Protein AF-A0A239I130-F1 (afdb_monomer)

Structure (mmCIF, N/CA/C/O backbone):
data_AF-A0A239I130-F1
#
_entry.id   AF-A0A239I130-F1
#
loop_
_atom_site.group_PDB
_atom_site.id
_atom_site.type_symbol
_atom_site.label_atom_id
_atom_site.label_alt_id
_atom_site.label_comp_id
_atom_site.label_asym_id
_atom_site.label_entity_id
_atom_site.label_seq_id
_atom_site.pdbx_PDB_ins_code
_atom_site.Cartn_x
_atom_site.Cartn_y
_atom_site.Cartn_z
_atom_site.occupancy
_atom_site.B_iso_or_equiv
_atom_site.auth_seq_id
_atom_site.auth_comp_id
_atom_site.auth_asym_id
_atom_site.auth_atom_id
_atom_site.pdbx_PDB_model_num
ATOM 1 N N . MET A 1 1 ? 22.645 11.534 1.381 1.00 53.59 1 MET A N 1
ATOM 2 C CA . MET A 1 1 ? 21.692 10.422 1.161 1.00 53.59 1 MET A CA 1
ATOM 3 C C . MET A 1 1 ? 20.458 11.003 0.489 1.00 53.59 1 MET A C 1
ATOM 5 O O . MET A 1 1 ? 20.024 12.063 0.916 1.00 53.59 1 MET A O 1
ATOM 9 N N . ASN A 1 2 ? 19.980 10.418 -0.612 1.00 70.31 2 ASN A N 1
ATOM 10 C CA . ASN A 1 2 ? 18.969 11.051 -1.466 1.00 70.31 2 ASN A CA 1
ATOM 11 C C . ASN A 1 2 ? 17.551 10.712 -0.957 1.00 70.31 2 ASN A C 1
ATOM 13 O O . ASN A 1 2 ? 17.207 9.535 -0.879 1.00 70.31 2 ASN A O 1
ATOM 17 N N . LEU A 1 3 ? 16.760 11.720 -0.575 1.00 64.44 3 LEU A N 1
ATOM 18 C CA . LEU A 1 3 ? 15.437 11.567 0.066 1.00 64.44 3 LEU A CA 1
ATOM 19 C C . LEU A 1 3 ? 14.410 10.833 -0.811 1.00 64.44 3 LEU A C 1
ATOM 21 O O . LEU A 1 3 ? 13.478 10.216 -0.303 1.00 64.44 3 LEU A O 1
ATOM 25 N N . GLU A 1 4 ? 14.568 10.890 -2.130 1.00 67.69 4 GLU A N 1
ATOM 26 C CA . GLU A 1 4 ? 13.743 10.131 -3.078 1.00 67.69 4 GLU A CA 1
ATOM 27 C C . GLU A 1 4 ? 14.045 8.633 -3.022 1.00 67.69 4 GLU A C 1
ATOM 29 O O . GLU A 1 4 ? 13.128 7.828 -2.923 1.00 67.69 4 GLU A O 1
ATOM 34 N N . LYS A 1 5 ? 15.329 8.260 -2.951 1.00 68.00 5 LYS A N 1
ATOM 35 C CA . LYS A 1 5 ? 15.738 6.853 -2.818 1.00 68.00 5 LYS A CA 1
ATOM 36 C C . LYS A 1 5 ? 15.285 6.239 -1.494 1.00 68.00 5 LYS A C 1
ATOM 38 O O . LYS A 1 5 ? 14.999 5.047 -1.444 1.00 68.00 5 LYS A O 1
ATOM 43 N N . LEU A 1 6 ? 15.230 7.041 -0.427 1.00 67.50 6 LEU A N 1
ATOM 44 C CA . LEU A 1 6 ? 14.730 6.584 0.870 1.00 67.50 6 LEU A CA 1
ATOM 45 C C . LEU A 1 6 ? 13.241 6.221 0.782 1.00 67.50 6 LEU A C 1
ATOM 47 O O . LEU A 1 6 ? 12.861 5.116 1.157 1.00 67.50 6 LEU A O 1
ATOM 51 N N . ARG A 1 7 ? 12.442 7.118 0.190 1.00 73.50 7 ARG A N 1
ATOM 52 C CA . ARG A 1 7 ? 10.997 6.935 0.005 1.00 73.50 7 ARG A CA 1
ATOM 53 C C . ARG A 1 7 ? 10.666 5.755 -0.902 1.00 73.50 7 ARG A C 1
ATOM 55 O O . ARG A 1 7 ? 9.820 4.950 -0.538 1.00 73.50 7 ARG A O 1
ATOM 62 N N . ASP A 1 8 ? 11.376 5.590 -2.017 1.00 75.38 8 ASP A N 1
ATOM 63 C CA . ASP A 1 8 ? 11.195 4.419 -2.890 1.00 75.38 8 ASP A CA 1
ATOM 64 C C . ASP A 1 8 ? 11.465 3.105 -2.145 1.00 75.38 8 ASP A C 1
ATOM 66 O O . ASP A 1 8 ? 10.733 2.128 -2.297 1.00 75.38 8 ASP A O 1
ATOM 70 N N . THR A 1 9 ? 12.483 3.084 -1.282 1.00 75.88 9 THR A N 1
ATOM 71 C CA . THR A 1 9 ? 12.810 1.890 -0.490 1.00 75.88 9 THR A CA 1
ATOM 72 C C . THR A 1 9 ? 11.715 1.576 0.538 1.00 75.88 9 THR A C 1
ATOM 74 O O . THR A 1 9 ? 11.400 0.408 0.771 1.00 75.88 9 THR A O 1
ATOM 77 N N . GLU A 1 10 ? 11.115 2.598 1.150 1.00 75.81 10 GLU A N 1
ATOM 78 C CA . GLU A 1 10 ? 9.993 2.454 2.089 1.00 75.81 10 GLU A CA 1
ATOM 79 C C . GLU A 1 10 ? 8.706 1.997 1.386 1.00 75.81 10 GLU A C 1
ATOM 81 O O . GLU A 1 10 ? 7.997 1.125 1.896 1.00 75.81 10 GLU A O 1
ATOM 86 N N . TYR A 1 11 ? 8.437 2.510 0.182 1.00 72.62 11 TYR A N 1
ATOM 87 C CA . TYR A 1 11 ? 7.292 2.099 -0.630 1.00 72.62 11 TYR A CA 1
ATOM 88 C C . TYR A 1 11 ? 7.391 0.639 -1.066 1.00 72.62 11 TYR A C 1
ATOM 90 O O . TYR A 1 11 ? 6.4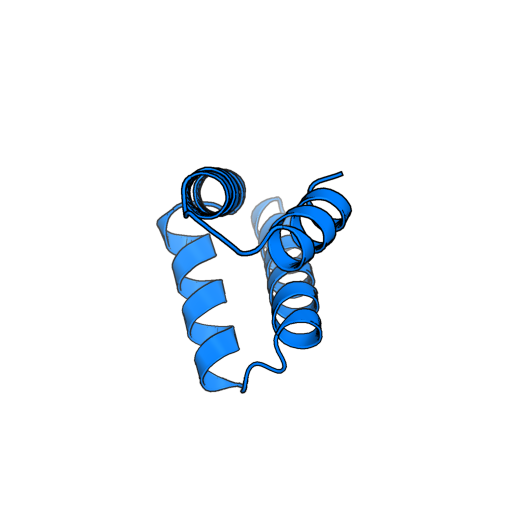21 -0.102 -0.909 1.00 72.62 11 TYR A O 1
ATOM 98 N N . ILE A 1 12 ? 8.562 0.190 -1.527 1.00 76.88 12 ILE A N 1
ATOM 99 C CA . ILE A 1 12 ? 8.786 -1.213 -1.907 1.00 76.88 12 ILE A CA 1
ATOM 100 C C . ILE A 1 12 ? 8.533 -2.154 -0.719 1.00 76.88 12 ILE A C 1
ATOM 102 O O . ILE A 1 12 ? 7.882 -3.187 -0.881 1.00 76.88 12 ILE A O 1
ATOM 106 N N . LYS A 1 13 ? 8.987 -1.787 0.486 1.00 75.25 13 LYS A N 1
ATOM 107 C CA . LYS A 1 13 ? 8.760 -2.589 1.700 1.00 75.25 13 LYS A CA 1
ATOM 108 C C . LYS A 1 13 ? 7.277 -2.703 2.059 1.00 75.25 13 LYS A C 1
ATOM 110 O O . LYS A 1 13 ? 6.814 -3.796 2.370 1.00 75.25 13 LYS A O 1
ATOM 115 N N . CYS A 1 14 ? 6.524 -1.606 1.973 1.00 70.81 14 CYS A N 1
ATOM 116 C CA . CYS A 1 14 ? 5.094 -1.618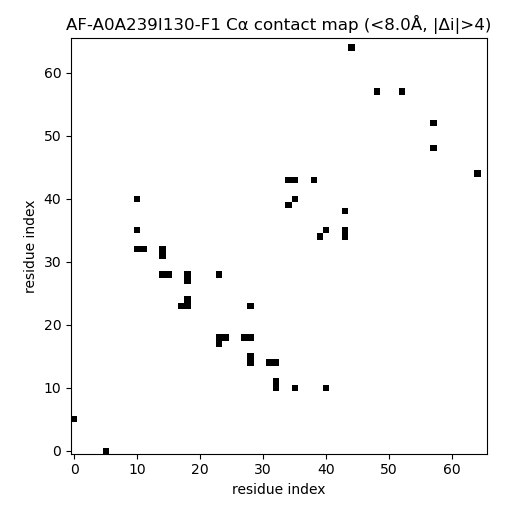 2.291 1.00 70.81 14 CYS A CA 1
ATOM 117 C C . CYS A 1 14 ? 4.262 -2.384 1.254 1.00 70.81 14 CYS A C 1
ATOM 119 O O . CYS A 1 14 ? 3.335 -3.099 1.626 1.00 70.81 14 CYS A O 1
ATOM 121 N N . VAL A 1 15 ? 4.608 -2.288 -0.034 1.00 69.00 15 VAL A N 1
ATOM 122 C CA . VAL A 1 15 ? 3.973 -3.095 -1.093 1.00 69.00 15 VAL A CA 1
ATOM 123 C C . VAL A 1 15 ? 4.230 -4.585 -0.867 1.00 69.00 15 VAL A C 1
ATOM 125 O O . VAL A 1 15 ? 3.311 -5.386 -1.018 1.00 69.00 15 VAL A O 1
ATOM 128 N N . GLY A 1 16 ? 5.454 -4.957 -0.474 1.00 65.81 16 GLY A N 1
ATOM 129 C CA . GLY A 1 16 ? 5.800 -6.337 -0.127 1.00 65.81 16 GLY A CA 1
ATOM 130 C C . GLY A 1 16 ? 4.952 -6.883 1.023 1.00 65.81 16 GLY A C 1
ATOM 131 O O . GLY A 1 16 ? 4.327 -7.928 0.866 1.00 65.81 16 GLY A O 1
ATOM 132 N N . LEU A 1 17 ? 4.856 -6.135 2.127 1.00 66.62 17 LEU A N 1
ATOM 133 C CA . LEU A 1 17 ? 4.059 -6.513 3.302 1.00 66.62 17 LEU A CA 1
ATOM 134 C C . LEU A 1 17 ? 2.565 -6.637 2.992 1.00 66.62 17 LEU A C 1
ATOM 136 O O . LEU A 1 17 ? 1.928 -7.606 3.397 1.00 66.62 17 LEU A O 1
ATOM 140 N N . LEU A 1 18 ? 1.998 -5.685 2.244 1.00 66.38 18 LEU A N 1
ATOM 141 C CA . LEU A 1 18 ? 0.600 -5.773 1.823 1.00 66.38 18 LEU A CA 1
ATOM 142 C C . LEU A 1 18 ? 0.368 -7.004 0.955 1.00 66.38 18 LEU A C 1
ATOM 144 O O . LEU A 1 18 ? -0.597 -7.722 1.169 1.00 66.38 18 LEU A O 1
ATOM 148 N N . ALA A 1 19 ? 1.261 -7.290 0.014 1.00 65.06 19 ALA A N 1
ATOM 149 C CA . ALA A 1 19 ? 1.083 -8.429 -0.866 1.00 65.06 19 ALA A CA 1
ATOM 150 C C . ALA A 1 19 ? 1.294 -9.790 -0.193 1.00 65.06 19 ALA A C 1
ATOM 152 O O . ALA A 1 19 ? 0.688 -10.759 -0.635 1.00 65.06 19 ALA A O 1
ATOM 153 N N . GLU A 1 20 ? 2.102 -9.870 0.867 1.00 57.66 20 GLU A N 1
ATOM 154 C CA . GLU A 1 20 ? 2.195 -11.059 1.727 1.00 57.66 20 GLU A CA 1
ATOM 155 C C . GLU A 1 20 ? 0.925 -11.274 2.565 1.00 57.66 20 GLU A C 1
ATOM 157 O O . GLU A 1 20 ? 0.535 -12.412 2.807 1.00 57.66 20 GLU A O 1
ATOM 162 N N . LEU A 1 21 ? 0.240 -10.202 2.976 1.00 56.16 21 LEU A N 1
ATOM 163 C CA . LEU A 1 21 ? -0.963 -10.291 3.812 1.00 56.16 21 LEU A CA 1
ATOM 164 C C . LEU A 1 21 ? -2.238 -10.685 3.060 1.00 56.16 21 LEU A C 1
ATOM 166 O O . LEU A 1 21 ? -3.164 -11.205 3.681 1.00 56.16 21 LEU A O 1
ATOM 170 N N . VAL A 1 22 ? -2.302 -10.419 1.754 1.00 62.31 22 VAL A N 1
ATOM 171 C CA . VAL A 1 22 ? -3.474 -10.709 0.901 1.00 62.31 22 VAL A CA 1
ATOM 172 C C . VAL A 1 22 ? -3.160 -11.638 -0.278 1.00 62.31 22 VAL A C 1
ATOM 174 O O . VAL A 1 22 ? -3.985 -11.770 -1.176 1.00 62.31 22 VAL A O 1
ATOM 177 N N . ASP A 1 23 ? -1.995 -12.296 -0.261 1.00 61.97 23 ASP A N 1
ATOM 178 C CA . ASP A 1 23 ? -1.529 -13.245 -1.291 1.00 61.97 23 ASP A CA 1
ATOM 179 C C . ASP A 1 23 ? -1.643 -12.675 -2.721 1.00 61.97 23 ASP A C 1
ATOM 181 O O . ASP A 1 23 ? -2.136 -13.299 -3.661 1.00 61.97 23 ASP A O 1
ATOM 185 N N . LEU A 1 24 ? -1.244 -11.407 -2.870 1.00 66.44 24 LEU A N 1
ATOM 186 C CA . LEU A 1 24 ? -1.407 -10.657 -4.113 1.00 66.44 24 LEU A CA 1
ATOM 187 C C . LEU A 1 24 ? -0.303 -11.001 -5.115 1.00 66.44 24 LEU A C 1
ATOM 189 O O . LEU A 1 24 ? 0.895 -10.929 -4.804 1.00 66.44 24 LEU A O 1
ATOM 193 N N . ASP A 1 25 ? -0.724 -11.295 -6.346 1.00 73.00 25 ASP A N 1
ATOM 194 C CA . ASP A 1 25 ? 0.162 -11.542 -7.479 1.00 73.00 25 ASP A CA 1
ATOM 195 C C . ASP A 1 25 ? 1.010 -10.307 -7.862 1.00 73.00 25 ASP A C 1
ATOM 197 O O . ASP A 1 25 ? 0.853 -9.193 -7.347 1.00 73.00 25 ASP A O 1
ATOM 201 N N . ALA A 1 26 ? 1.973 -10.510 -8.764 1.00 73.31 26 ALA A N 1
ATOM 202 C CA . ALA A 1 26 ? 2.909 -9.466 -9.182 1.00 73.31 26 ALA A CA 1
ATOM 203 C C . ALA A 1 26 ? 2.221 -8.247 -9.831 1.00 73.31 26 ALA A C 1
ATOM 205 O O . ALA A 1 26 ? 2.715 -7.127 -9.689 1.00 73.31 26 ALA A O 1
ATOM 206 N N . ASP A 1 27 ? 1.079 -8.444 -10.492 1.00 74.06 27 ASP A N 1
ATOM 207 C CA . ASP A 1 27 ? 0.327 -7.377 -11.159 1.00 74.06 27 ASP A CA 1
ATOM 208 C C . ASP A 1 27 ? -0.427 -6.515 -10.131 1.00 74.06 27 ASP A C 1
ATOM 210 O O . ASP A 1 27 ? -0.424 -5.280 -10.189 1.00 74.06 27 ASP A O 1
ATOM 214 N N . ALA A 1 28 ? -0.997 -7.152 -9.107 1.00 72.25 28 ALA A N 1
ATOM 215 C CA . ALA A 1 28 ? -1.597 -6.469 -7.969 1.00 72.25 28 ALA A CA 1
ATOM 216 C C . ALA A 1 28 ? -0.559 -5.677 -7.148 1.00 72.25 28 ALA A C 1
ATOM 218 O O . ALA A 1 28 ? -0.830 -4.540 -6.751 1.00 72.25 28 ALA A O 1
ATOM 219 N N . ARG A 1 29 ? 0.659 -6.211 -6.967 1.00 73.31 29 ARG A N 1
ATOM 220 C CA . ARG A 1 29 ? 1.786 -5.484 -6.343 1.00 73.31 29 ARG A CA 1
ATOM 221 C C . ARG A 1 29 ? 2.136 -4.202 -7.098 1.00 73.31 29 ARG A C 1
ATOM 223 O O . ARG A 1 29 ? 2.275 -3.144 -6.481 1.00 73.31 29 ARG A O 1
ATOM 230 N N . GLU A 1 30 ? 2.249 -4.267 -8.424 1.00 78.88 30 GLU A N 1
ATOM 231 C CA . GLU A 1 30 ? 2.586 -3.099 -9.245 1.00 78.88 30 GLU A CA 1
ATOM 232 C C . GLU A 1 30 ? 1.488 -2.023 -9.193 1.00 78.88 30 GLU A C 1
ATOM 234 O O . GLU A 1 30 ? 1.785 -0.827 -9.095 1.00 78.88 30 GLU A O 1
ATOM 239 N N . LYS A 1 31 ? 0.212 -2.429 -9.190 1.00 76.56 31 LYS A N 1
ATOM 240 C CA . LYS A 1 31 ? -0.931 -1.511 -9.051 1.00 76.56 31 LYS A CA 1
ATOM 241 C C . LYS A 1 31 ? -0.917 -0.768 -7.715 1.00 76.56 31 LYS A C 1
ATOM 243 O O . LYS A 1 31 ? -1.123 0.446 -7.702 1.00 76.56 31 LYS A O 1
ATOM 248 N N . ILE A 1 32 ? -0.621 -1.454 -6.609 1.00 75.94 32 ILE A N 1
ATOM 249 C CA . ILE A 1 32 ? -0.502 -0.816 -5.287 1.00 75.94 32 ILE A CA 1
ATOM 250 C C . ILE A 1 32 ? 0.680 0.158 -5.266 1.00 75.94 32 ILE A C 1
AT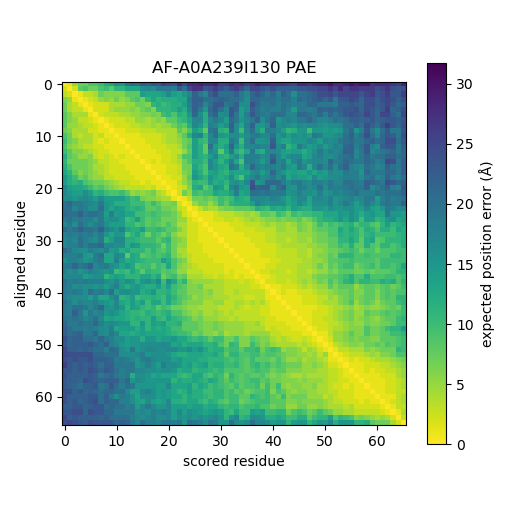OM 252 O O . ILE A 1 32 ? 0.527 1.286 -4.800 1.00 75.94 32 ILE A O 1
ATOM 256 N N . HIS A 1 33 ? 1.829 -0.221 -5.835 1.00 77.62 33 HIS A N 1
ATOM 257 C CA . HIS A 1 33 ? 2.991 0.665 -5.922 1.00 77.62 33 HIS A CA 1
ATOM 258 C C . HIS A 1 33 ? 2.683 1.957 -6.696 1.00 77.62 33 HIS A C 1
ATOM 260 O O . HIS A 1 33 ? 2.972 3.052 -6.213 1.00 77.62 33 HIS A O 1
ATOM 266 N N . LYS A 1 34 ? 2.022 1.854 -7.858 1.00 79.06 34 LYS A N 1
ATOM 267 C CA . LYS A 1 34 ? 1.568 3.027 -8.627 1.00 79.06 34 LYS A CA 1
ATOM 268 C C . LYS A 1 34 ? 0.586 3.886 -7.831 1.00 79.06 34 LYS A C 1
ATOM 270 O O . LYS A 1 34 ? 0.665 5.110 -7.891 1.00 79.06 34 LYS A O 1
ATOM 275 N N . CYS A 1 35 ? -0.292 3.258 -7.049 1.00 72.75 35 CYS A N 1
ATOM 276 C CA . CYS A 1 35 ? -1.217 3.962 -6.166 1.00 72.75 35 CYS A CA 1
ATOM 277 C C . CYS A 1 35 ? -0.459 4.760 -5.088 1.00 72.75 35 CYS A C 1
ATOM 279 O O . CYS A 1 35 ? -0.710 5.949 -4.896 1.00 72.75 35 CYS A O 1
ATOM 281 N N . PHE A 1 36 ? 0.553 4.167 -4.448 1.00 79.25 36 PHE A N 1
ATOM 282 C CA . PHE A 1 36 ? 1.412 4.884 -3.496 1.00 79.25 36 PHE A CA 1
ATOM 283 C C . PHE A 1 36 ? 2.135 6.062 -4.139 1.00 79.25 36 PHE A C 1
ATOM 285 O O . PHE A 1 36 ? 2.190 7.136 -3.541 1.00 79.25 36 PHE A O 1
ATOM 292 N N . GLN A 1 37 ? 2.647 5.888 -5.357 1.00 77.75 37 GLN A N 1
ATOM 293 C CA . GLN A 1 37 ? 3.292 6.968 -6.099 1.00 77.75 37 GLN A CA 1
ATOM 294 C C . GLN A 1 37 ? 2.315 8.105 -6.437 1.00 77.75 37 GLN A C 1
ATOM 296 O O . GLN A 1 37 ? 2.716 9.266 -6.409 1.00 77.75 37 GLN A O 1
ATOM 301 N N . SER A 1 38 ? 1.041 7.803 -6.720 1.00 76.88 38 SER A N 1
ATOM 302 C CA . SER A 1 38 ? 0.054 8.816 -7.114 1.00 76.88 38 SER A CA 1
ATOM 303 C C . SER A 1 38 ? -0.560 9.593 -5.947 1.00 76.88 38 SER A C 1
ATOM 305 O O . SER A 1 38 ? -0.798 10.788 -6.091 1.00 76.88 38 SER A O 1
ATOM 307 N N . MET A 1 39 ? -0.849 8.946 -4.809 1.00 79.44 39 MET A N 1
ATOM 308 C CA . MET A 1 39 ? -1.547 9.595 -3.678 1.00 79.44 39 MET A CA 1
ATOM 309 C C . MET A 1 39 ? -0.718 9.715 -2.395 1.00 79.44 39 MET A C 1
ATOM 311 O O . MET A 1 39 ? -1.103 10.447 -1.481 1.00 79.44 39 MET A O 1
ATOM 315 N N . GLY A 1 40 ? 0.426 9.033 -2.322 1.00 75.44 40 GLY A N 1
ATOM 316 C CA . GLY A 1 40 ? 1.231 8.922 -1.114 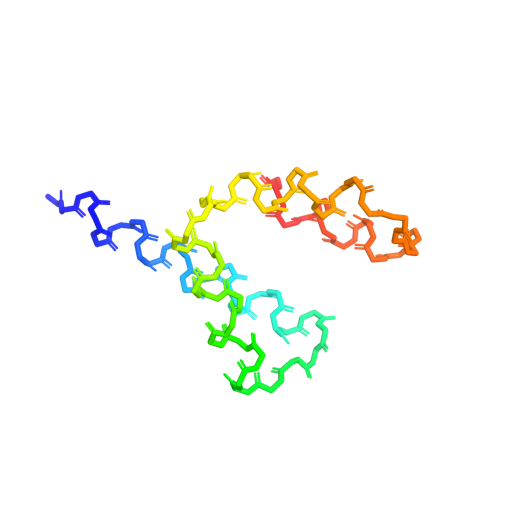1.00 75.44 40 GLY A CA 1
ATOM 317 C C . GLY A 1 40 ? 0.691 7.865 -0.149 1.00 75.44 40 GLY A C 1
ATOM 318 O O . GLY A 1 40 ? -0.514 7.673 0.010 1.00 75.44 40 GLY A O 1
ATOM 319 N N . ILE A 1 41 ? 1.608 7.192 0.542 1.00 78.94 41 ILE A N 1
ATOM 320 C CA . ILE A 1 41 ? 1.288 6.035 1.387 1.00 78.94 41 ILE A CA 1
ATOM 321 C C . ILE A 1 41 ? 0.315 6.355 2.535 1.00 78.94 41 ILE A C 1
ATOM 323 O O . ILE A 1 41 ? -0.595 5.581 2.809 1.00 78.94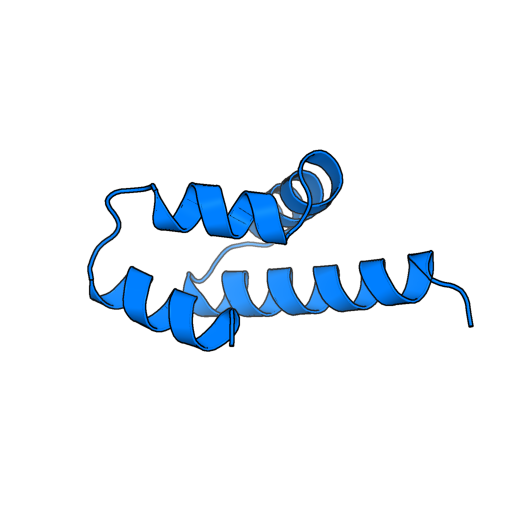 41 ILE A O 1
ATOM 327 N N . LYS A 1 42 ? 0.438 7.533 3.162 1.00 76.88 42 LYS A N 1
ATOM 328 C CA . LYS A 1 42 ? -0.463 7.964 4.245 1.00 76.88 42 LYS A CA 1
ATOM 329 C C . LYS A 1 42 ? -1.899 8.160 3.757 1.00 76.88 42 LYS A C 1
ATOM 331 O O . LYS A 1 42 ? -2.830 7.732 4.429 1.00 76.88 42 LYS A O 1
ATOM 336 N N . SER A 1 43 ? -2.076 8.767 2.581 1.00 78.19 43 SER A N 1
ATOM 337 C CA . SER A 1 43 ? -3.402 8.923 1.971 1.00 78.19 43 SER A CA 1
ATOM 338 C C . SER A 1 43 ? -4.014 7.579 1.612 1.00 78.19 43 SER A C 1
ATOM 340 O O . SER A 1 43 ? -5.220 7.418 1.761 1.00 78.19 43 SER A O 1
ATOM 342 N N . PHE A 1 44 ? -3.204 6.618 1.161 1.00 78.31 44 PHE A N 1
ATOM 343 C CA . PHE A 1 44 ? -3.688 5.271 0.882 1.00 78.31 44 PHE A CA 1
ATOM 344 C C . PHE A 1 44 ? -4.246 4.610 2.142 1.00 78.31 44 PHE A C 1
ATOM 346 O O . PHE A 1 44 ? -5.377 4.139 2.114 1.00 78.31 44 PHE A O 1
ATOM 353 N N . PHE A 1 45 ? -3.502 4.627 3.253 1.00 74.56 45 PHE A N 1
ATOM 354 C CA . PHE A 1 45 ? -3.978 4.041 4.509 1.00 74.56 45 PHE A CA 1
ATOM 355 C C . PHE A 1 45 ? -5.225 4.749 5.052 1.00 74.56 45 PHE A C 1
ATOM 357 O O . PHE A 1 45 ? -6.160 4.068 5.450 1.00 74.56 45 PHE A O 1
ATOM 364 N N . LEU A 1 46 ? -5.309 6.081 4.956 1.00 76.31 46 LEU A N 1
ATOM 365 C CA . LEU A 1 46 ? -6.531 6.832 5.285 1.00 76.31 46 LEU A CA 1
ATOM 366 C C . LEU A 1 46 ? -7.745 6.383 4.455 1.00 76.31 46 LEU A C 1
ATOM 368 O O . LEU A 1 46 ? -8.832 6.202 4.997 1.00 76.31 46 LEU A O 1
ATOM 372 N N . HIS A 1 47 ? -7.569 6.182 3.145 1.00 74.12 47 HIS A N 1
ATOM 373 C CA . HIS A 1 47 ? -8.641 5.660 2.293 1.00 74.12 47 HIS A CA 1
ATOM 374 C C . HIS A 1 47 ? -8.988 4.216 2.656 1.00 74.12 47 HIS A C 1
ATOM 376 O O . HIS A 1 47 ? -10.160 3.859 2.688 1.00 74.12 47 HIS A O 1
ATOM 382 N N . LEU A 1 48 ? -7.991 3.395 2.963 1.00 73.44 48 LEU A N 1
ATOM 383 C CA . LEU A 1 48 ? -8.170 1.992 3.311 1.00 73.44 48 LEU A CA 1
ATOM 384 C C . LEU A 1 48 ? -8.911 1.814 4.646 1.00 73.44 4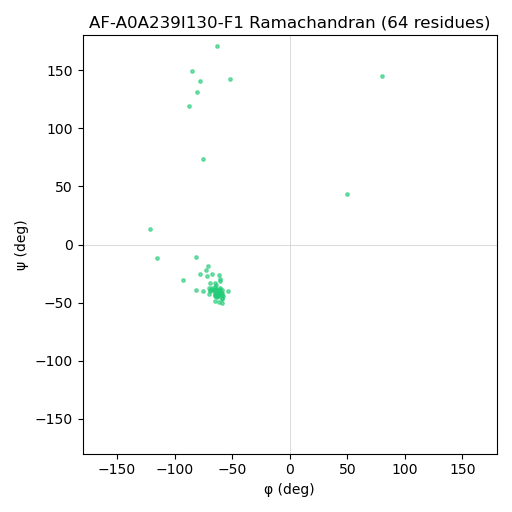8 LEU A C 1
ATOM 386 O O . LEU A 1 48 ? -9.773 0.952 4.751 1.00 73.44 48 LEU A O 1
ATOM 390 N N . GLU A 1 49 ? -8.626 2.659 5.638 1.00 70.44 49 GLU A N 1
ATOM 391 C CA . GLU A 1 49 ? -9.343 2.718 6.920 1.00 70.44 49 GLU A CA 1
ATOM 392 C C . GLU A 1 49 ? -10.787 3.214 6.772 1.00 70.44 49 GLU A C 1
ATOM 394 O O . GLU A 1 49 ? -11.634 2.889 7.599 1.00 70.44 49 GLU A O 1
ATOM 399 N N . SER A 1 50 ? -11.072 3.990 5.721 1.00 71.06 50 SER A N 1
ATOM 400 C CA . SER A 1 50 ? -12.427 4.449 5.395 1.00 71.06 50 SER A CA 1
ATOM 401 C C . SER A 1 50 ? -13.270 3.414 4.639 1.00 71.06 50 SER A C 1
ATOM 403 O O . SER A 1 50 ? -14.475 3.608 4.482 1.00 71.06 50 SER A O 1
ATOM 405 N N . LEU A 1 51 ? -12.656 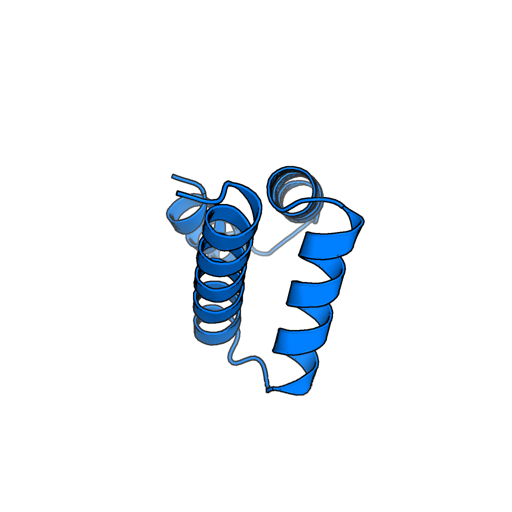2.325 4.162 1.00 70.62 51 LEU A N 1
ATOM 406 C CA . LEU A 1 51 ? -13.378 1.203 3.569 1.00 70.62 51 LEU A CA 1
ATOM 407 C C . LEU A 1 51 ? -13.976 0.342 4.682 1.00 70.62 51 LEU A C 1
ATOM 409 O O . LEU A 1 51 ? -13.328 0.086 5.696 1.00 70.62 51 LEU A O 1
ATOM 413 N N . ASP A 1 52 ? -15.194 -0.152 4.463 1.00 72.62 52 ASP A N 1
ATOM 414 C CA . ASP A 1 52 ? -15.856 -1.085 5.378 1.00 72.62 52 ASP A CA 1
ATOM 415 C C . ASP A 1 52 ? -15.232 -2.483 5.229 1.00 72.62 52 ASP A C 1
ATOM 417 O O . ASP A 1 5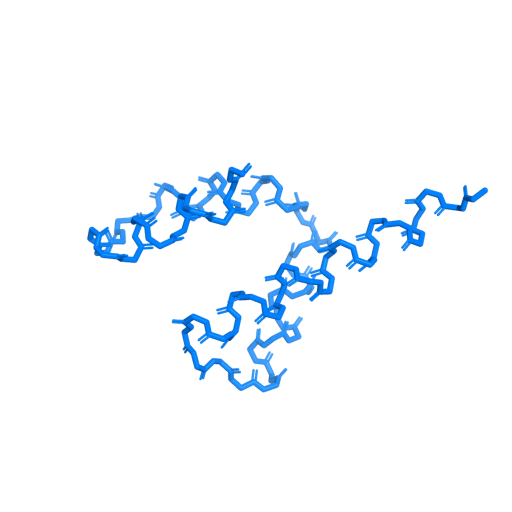2 ? -15.749 -3.374 4.552 1.00 72.62 52 ASP A O 1
ATOM 421 N N . LEU A 1 53 ? -14.013 -2.618 5.756 1.00 72.94 53 LEU A N 1
ATOM 422 C CA . LEU A 1 53 ? -13.226 -3.841 5.707 1.00 72.94 53 LEU A CA 1
ATOM 423 C C . LEU A 1 53 ? -13.606 -4.771 6.862 1.00 72.94 53 LEU A C 1
ATOM 425 O O . LEU A 1 53 ? -13.904 -4.306 7.965 1.00 72.94 53 LEU A O 1
ATOM 429 N N . PRO A 1 54 ? -13.506 -6.096 6.658 1.00 78.56 54 PRO A N 1
ATOM 430 C CA . PRO A 1 54 ? -13.665 -7.054 7.739 1.00 78.56 54 PRO A CA 1
ATOM 431 C C . PRO A 1 54 ? -12.752 -6.710 8.933 1.00 78.56 54 PRO A C 1
ATOM 433 O O . PRO A 1 54 ? -11.595 -6.323 8.721 1.00 78.56 54 PRO A O 1
ATOM 436 N N . PRO A 1 55 ? -13.215 -6.895 10.184 1.00 72.62 55 PRO A N 1
ATOM 437 C CA . PRO A 1 55 ? -12.457 -6.527 11.383 1.00 72.62 55 PRO A CA 1
ATOM 438 C C . PRO A 1 55 ? -11.047 -7.127 11.427 1.00 72.62 55 PRO A C 1
ATOM 440 O O . PRO A 1 55 ? -10.090 -6.435 11.761 1.00 72.62 55 PRO A O 1
ATOM 443 N N . GLU A 1 56 ? -10.903 -8.384 10.999 1.00 75.50 56 GLU A N 1
ATOM 444 C CA . GLU A 1 56 ? -9.615 -9.085 10.931 1.00 75.50 56 GLU A CA 1
ATOM 445 C C . GLU A 1 56 ? -8.627 -8.399 9.970 1.00 75.50 56 GLU A C 1
ATOM 447 O O . GLU A 1 56 ? -7.434 -8.279 10.254 1.00 75.50 56 GLU A O 1
ATOM 452 N N . THR A 1 57 ? -9.117 -7.913 8.827 1.00 71.88 57 THR A N 1
ATOM 453 C CA . THR A 1 57 ? -8.306 -7.180 7.848 1.00 71.88 57 THR A CA 1
ATOM 454 C C . THR A 1 57 ? -7.905 -5.810 8.394 1.00 71.88 57 THR A C 1
ATOM 456 O O . THR A 1 57 ? -6.753 -5.407 8.242 1.00 71.88 57 THR A O 1
ATOM 459 N N . SER A 1 58 ? -8.820 -5.120 9.083 1.00 71.25 58 SER A N 1
ATOM 460 C CA . SER A 1 58 ? -8.544 -3.831 9.734 1.00 71.25 58 SER A CA 1
ATOM 461 C C . SER A 1 58 ? -7.484 -3.951 10.837 1.00 71.25 58 SER A C 1
ATOM 463 O O . SER A 1 58 ? -6.571 -3.129 10.911 1.00 71.25 58 SER A O 1
ATOM 465 N N . GLU A 1 59 ? -7.546 -4.995 11.669 1.00 75.00 59 GLU A N 1
ATOM 466 C CA . GLU A 1 59 ? -6.547 -5.247 12.716 1.00 75.00 59 GLU A CA 1
ATOM 467 C C . GLU A 1 59 ? -5.159 -5.533 12.141 1.00 75.00 59 GLU A C 1
ATOM 469 O O . GLU A 1 59 ? -4.172 -4.943 12.592 1.00 75.00 59 GLU A O 1
ATOM 474 N N . LYS A 1 60 ? -5.074 -6.373 11.100 1.00 73.25 60 LYS A N 1
ATOM 475 C CA . LYS A 1 60 ? -3.806 -6.631 10.401 1.00 73.25 60 LYS A CA 1
ATOM 476 C C . LYS A 1 60 ? -3.221 -5.339 9.832 1.00 73.25 60 LYS A C 1
ATOM 478 O O . LYS A 1 60 ? -2.037 -5.079 10.023 1.00 73.25 60 LYS A O 1
ATOM 483 N N . LEU A 1 61 ? -4.041 -4.490 9.213 1.00 70.25 61 LEU A N 1
ATOM 484 C CA . LEU A 1 61 ? -3.601 -3.202 8.665 1.00 70.25 61 LEU A CA 1
ATOM 485 C C . LEU A 1 61 ? -3.068 -2.237 9.729 1.00 70.25 61 LEU A C 1
ATOM 487 O O . LEU A 1 61 ? -2.013 -1.635 9.527 1.00 70.25 61 LEU A O 1
ATOM 491 N N . LYS A 1 62 ? -3.732 -2.139 10.885 1.00 70.06 62 LYS A N 1
ATOM 492 C CA . LYS A 1 62 ? -3.265 -1.302 12.005 1.00 70.06 62 LYS A CA 1
ATOM 493 C C . LYS A 1 62 ? -1.888 -1.718 12.520 1.00 70.06 62 LYS A C 1
ATOM 495 O O . LYS A 1 62 ? -1.129 -0.860 12.955 1.00 70.06 62 LYS A O 1
ATOM 500 N N . SER A 1 63 ? -1.545 -3.005 12.439 1.00 70.75 63 SER A N 1
ATOM 501 C CA . SER A 1 63 ? -0.224 -3.497 12.853 1.00 70.75 63 SER A CA 1
ATOM 502 C C . SER A 1 63 ? 0.924 -3.082 11.921 1.00 70.75 63 SER A C 1
ATOM 504 O O . SER A 1 63 ? 2.073 -3.106 12.342 1.00 70.75 63 SER A O 1
ATOM 506 N N . ILE A 1 64 ? 0.620 -2.677 10.680 1.00 67.81 64 ILE A N 1
ATOM 507 C CA . ILE A 1 64 ? 1.603 -2.226 9.675 1.00 67.81 64 ILE A CA 1
ATOM 508 C C . ILE A 1 64 ? 1.793 -0.705 9.723 1.00 67.81 64 ILE A C 1
ATOM 510 O O . ILE A 1 64 ? 2.854 -0.198 9.371 1.00 67.81 64 ILE A O 1
ATOM 514 N N . HIS A 1 65 ? 0.745 0.033 10.103 1.00 59.62 65 HIS A N 1
ATOM 515 C CA . HIS A 1 65 ? 0.772 1.494 10.203 1.00 59.62 65 HIS A CA 1
ATOM 51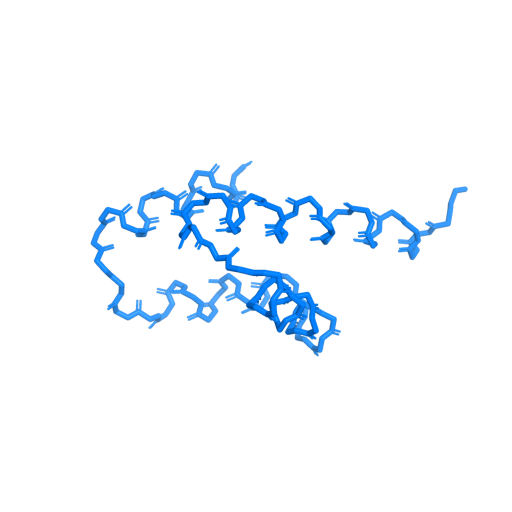6 C C . HIS A 1 65 ? 1.596 2.001 11.408 1.00 59.62 65 HIS A C 1
ATOM 518 O O . HIS A 1 65 ? 2.025 3.156 11.406 1.00 59.62 65 HIS A O 1
ATOM 524 N N . ASN A 1 66 ? 1.794 1.163 12.432 1.00 45.19 66 ASN A N 1
ATOM 525 C CA . ASN A 1 66 ? 2.469 1.493 13.694 1.00 45.19 66 ASN A CA 1
ATOM 526 C C . ASN A 1 66 ? 3.959 1.124 13.672 1.00 45.19 66 ASN A C 1
ATOM 528 O O . ASN A 1 66 ? 4.761 1.906 14.229 1.00 45.19 66 ASN A O 1
#

Radius of gyration: 12.17 Å; Cα contacts (8 Å, |Δi|>4): 23; chains: 1; bounding box: 38×25×25 Å

Foldseek 3Di:
DDPVVVQLVVLLVVLVLVCVVVVDDPVRSVVSSVVCVVQNPVVVLVVVCVDPDDPVVVVSSVVVVD

Organism: NCBI:txid312168

Secondary structure (DSSP, 8-state):
--HHHHHHHHHHHHHHHHHHHTT--HHHHHHHHHHHHHH-HHHHHHHHHTS---HHHHHHHHHHH-

pLDDT: mean 71.37, std 6.57, range [45.19, 79.44]

Mean predicted aligned error: 11.15 Å

Sequence (66 aa):
MNLEKLRDTEYIKCVGLLAELVDLDADAREKIHKCFQSMGIKSFFLHLESLDLPPETSEKLKSIHN

Solvent-accessible surface area (backbone atoms only — not comparable to full-atom values): 3916 Å² total; per-residue (Å²): 134,62,71,66,63,53,50,54,54,52,50,54,52,50,37,50,53,54,24,68,76,67,73,47,52,74,68,56,36,51,54,51,47,53,47,34,73,74,64,34,62,70,52,48,51,55,53,55,71,70,44,96,60,57,68,71,59,51,55,57,51,56,67,72,77,107